Protein AF-A0A260QSJ2-F1 (afdb_monomer_lite)

Secondary structure (DSSP, 8-state):
--TT----TTPPP----HHHHHHHHHHHHSSSHHHHHHHTT--HHHHHHHHHHHHHHHHHTT----SHHHHHHHHHHTTSS-GGG-

Structure (mmCIF, N/CA/C/O backbone):
data_AF-A0A260QSJ2-F1
#
_entry.id   AF-A0A260QSJ2-F1
#
loop_
_atom_site.group_PDB
_atom_site.id
_atom_site.type_symbol
_atom_site.label_atom_id
_atom_site.label_alt_id
_atom_site.label_comp_id
_atom_site.label_asym_id
_atom_site.label_entity_id
_atom_site.label_seq_id
_atom_site.pdbx_PDB_ins_code
_atom_site.Cartn_x
_atom_site.Cartn_y
_atom_site.Cartn_z
_atom_site.occupancy
_atom_site.B_iso_or_equiv
_atom_site.auth_seq_id
_atom_site.auth_comp_id
_atom_site.auth_asym_id
_atom_site.auth_atom_id
_atom_site.pdbx_PDB_model_num
ATOM 1 N N . MET A 1 1 ? -20.815 -31.995 2.896 1.00 50.44 1 MET A N 1
ATOM 2 C CA . MET A 1 1 ? -19.754 -31.766 3.895 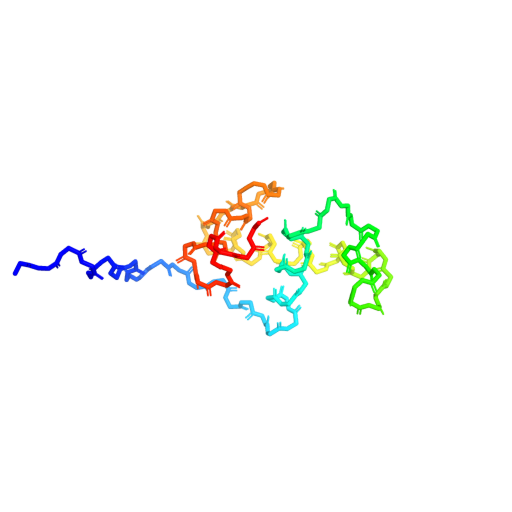1.00 50.44 1 MET A CA 1
ATOM 3 C C . MET A 1 1 ? -18.445 -31.576 3.147 1.00 50.44 1 MET A C 1
ATOM 5 O O . MET A 1 1 ? -17.724 -32.541 2.949 1.00 50.44 1 MET A O 1
ATOM 9 N N . THR A 1 2 ? -18.184 -30.345 2.704 1.00 38.88 2 THR A N 1
ATOM 10 C CA . THR A 1 2 ? -16.882 -29.926 2.170 1.00 38.88 2 THR A CA 1
ATOM 11 C C . THR A 1 2 ? -16.570 -28.590 2.826 1.00 38.88 2 THR A C 1
ATOM 13 O O . THR A 1 2 ? -17.321 -27.629 2.681 1.00 38.88 2 THR A O 1
ATOM 16 N N . ILE A 1 3 ? -15.525 -28.571 3.643 1.00 47.75 3 ILE A N 1
ATOM 17 C CA . ILE A 1 3 ? -15.036 -27.398 4.365 1.00 47.75 3 ILE A CA 1
ATOM 18 C C . ILE A 1 3 ? -14.209 -26.581 3.364 1.00 47.75 3 ILE A C 1
ATOM 20 O O . ILE A 1 3 ? -12.995 -26.727 3.326 1.00 47.75 3 ILE A O 1
ATOM 24 N N . LEU A 1 4 ? -14.858 -25.814 2.479 1.00 45.50 4 LEU A N 1
ATOM 25 C CA . LEU A 1 4 ? -14.164 -24.831 1.624 1.00 45.50 4 LEU A CA 1
ATOM 26 C C . LEU A 1 4 ? -15.062 -23.726 1.040 1.00 45.50 4 LEU A C 1
ATOM 28 O O . LEU A 1 4 ? -14.634 -22.987 0.167 1.00 45.50 4 LEU A O 1
ATOM 32 N N . ASP A 1 5 ? -16.277 -23.551 1.564 1.00 46.34 5 ASP A N 1
ATOM 33 C CA . ASP A 1 5 ? -17.103 -22.365 1.310 1.00 46.34 5 ASP A CA 1
ATOM 34 C C . ASP A 1 5 ? -17.046 -21.414 2.516 1.00 46.34 5 ASP A C 1
ATOM 36 O O . ASP A 1 5 ? -18.073 -20.951 3.014 1.00 46.34 5 ASP A O 1
ATOM 40 N N . ILE A 1 6 ? -15.841 -21.056 2.986 1.00 50.31 6 ILE A N 1
ATOM 41 C CA . ILE A 1 6 ? -15.696 -19.725 3.593 1.00 50.31 6 ILE A CA 1
ATOM 42 C C . ILE A 1 6 ? -15.779 -18.757 2.418 1.00 50.31 6 ILE A C 1
ATOM 44 O O . ILE A 1 6 ? -14.793 -18.197 1.950 1.00 50.31 6 ILE A O 1
ATOM 48 N N . ARG A 1 7 ? -16.997 -18.534 1.925 1.00 51.47 7 ARG A N 1
ATOM 49 C CA . ARG A 1 7 ? -17.293 -17.207 1.432 1.00 51.47 7 ARG A CA 1
ATOM 50 C C . ARG A 1 7 ? -17.083 -16.312 2.643 1.00 51.47 7 ARG A C 1
ATOM 52 O O . ARG A 1 7 ? -17.924 -16.293 3.539 1.00 51.47 7 ARG A O 1
ATOM 59 N N . ILE A 1 8 ? -15.976 -15.566 2.669 1.00 57.81 8 ILE A N 1
ATOM 60 C CA . ILE A 1 8 ? -15.911 -14.278 3.372 1.00 57.81 8 ILE A CA 1
ATOM 61 C C . ILE A 1 8 ? -16.901 -13.365 2.628 1.00 57.81 8 ILE A C 1
ATOM 63 O O . ILE A 1 8 ? -16.541 -12.447 1.904 1.00 57.81 8 ILE A O 1
ATOM 67 N N . GLY A 1 9 ? -18.174 -13.746 2.663 1.00 58.72 9 GLY A N 1
ATOM 68 C CA . GLY A 1 9 ? -19.260 -13.095 1.977 1.00 58.72 9 GLY A CA 1
ATOM 69 C C . GLY A 1 9 ? -19.638 -11.897 2.814 1.00 58.72 9 GLY A C 1
ATOM 70 O O . GLY A 1 9 ? -20.007 -12.062 3.974 1.00 58.72 9 GLY A O 1
ATOM 71 N N . ASP A 1 10 ? -19.533 -10.727 2.193 1.00 69.25 10 ASP A N 1
ATOM 72 C CA . ASP A 1 10 ? -19.986 -9.425 2.685 1.00 69.25 10 ASP A CA 1
ATOM 73 C C . ASP A 1 10 ? -18.995 -8.606 3.527 1.00 69.25 10 ASP A C 1
ATOM 75 O O . ASP A 1 10 ? -19.374 -7.616 4.153 1.00 69.25 10 ASP A O 1
ATOM 79 N N . ALA A 1 11 ? -17.695 -8.939 3.510 1.00 78.25 11 ALA A N 1
ATOM 80 C CA . ALA A 1 11 ? -16.709 -7.964 3.974 1.00 78.25 11 ALA A CA 1
ATOM 81 C C . ALA A 1 11 ? -16.760 -6.721 3.058 1.00 78.25 11 ALA A C 1
ATOM 83 O O . ALA A 1 11 ? -16.656 -6.872 1.839 1.00 78.25 11 ALA A O 1
ATOM 84 N N . PRO A 1 12 ? -16.889 -5.500 3.609 1.00 91.75 12 PRO A N 1
ATOM 85 C CA . PRO A 1 12 ? -16.952 -4.285 2.807 1.00 91.75 12 PRO A CA 1
ATOM 86 C C . PRO A 1 12 ? -15.763 -4.158 1.842 1.00 91.75 12 PRO A C 1
ATOM 88 O O . PRO A 1 12 ? -14.602 -4.222 2.268 1.00 91.75 12 PRO A O 1
ATOM 91 N N . ASP A 1 13 ? -16.062 -3.974 0.552 1.00 93.44 13 ASP A N 1
ATOM 92 C CA . ASP A 1 13 ? -15.067 -3.842 -0.517 1.00 93.44 13 ASP A CA 1
ATOM 93 C C . ASP A 1 13 ? -14.413 -2.444 -0.474 1.00 93.44 13 ASP A C 1
ATOM 95 O O . ASP A 1 13 ? -15.108 -1.440 -0.665 1.00 93.44 13 ASP A O 1
ATOM 99 N N . PRO A 1 14 ? -13.084 -2.336 -0.264 1.00 96.69 14 PRO A N 1
ATOM 100 C CA . PRO A 1 14 ? -12.362 -1.060 -0.288 1.00 96.69 14 PRO A CA 1
ATOM 101 C C . PRO A 1 14 ? -12.319 -0.385 -1.673 1.00 96.69 14 PRO A C 1
ATOM 103 O O . PRO A 1 14 ? -11.853 0.753 -1.780 1.00 96.69 14 PRO A O 1
ATOM 106 N N . ARG A 1 15 ? -12.768 -1.054 -2.743 1.00 96.94 15 ARG A N 1
ATOM 107 C CA . ARG A 1 15 ? -12.759 -0.581 -4.138 1.00 96.94 15 ARG A CA 1
ATOM 108 C C . ARG A 1 15 ? -11.367 -0.104 -4.559 1.00 96.94 15 ARG A C 1
ATOM 110 O O . ARG A 1 15 ? -11.176 1.030 -5.027 1.00 96.94 15 ARG A O 1
ATOM 117 N N . LEU A 1 16 ? -10.360 -0.950 -4.328 1.00 98.25 16 LEU A N 1
ATOM 118 C CA . LEU A 1 16 ? -9.008 -0.708 -4.833 1.00 98.25 16 LEU A CA 1
ATOM 119 C C . LEU A 1 16 ? -9.018 -0.774 -6.367 1.00 98.25 16 LEU A C 1
ATOM 121 O O . LEU A 1 16 ? -9.661 -1.626 -6.971 1.00 98.25 16 LEU A O 1
ATOM 125 N N . SER A 1 17 ? -8.313 0.151 -7.007 1.00 98.50 17 SER A N 1
ATOM 126 C CA . SER A 1 17 ? -8.059 0.099 -8.447 1.00 98.50 17 SER A CA 1
ATOM 127 C C . SER A 1 17 ? -7.036 -0.989 -8.774 1.00 98.50 17 SER A C 1
ATOM 129 O O . SER A 1 17 ? -6.223 -1.350 -7.925 1.00 98.50 17 SER A O 1
ATOM 131 N N . ALA A 1 18 ? -6.994 -1.436 -10.031 1.00 98.25 18 ALA A N 1
ATOM 132 C CA . ALA A 1 18 ? -5.997 -2.407 -10.488 1.00 98.25 18 ALA A CA 1
ATOM 133 C C . ALA A 1 18 ? -4.554 -1.971 -10.162 1.00 98.25 18 ALA A C 1
ATOM 135 O O . ALA A 1 18 ? -3.772 -2.760 -9.642 1.00 98.25 18 ALA A O 1
ATOM 136 N N . ARG A 1 19 ? -4.219 -0.685 -10.362 1.00 98.44 19 ARG A N 1
ATOM 137 C CA . ARG A 1 19 ? -2.882 -0.160 -10.035 1.00 98.44 19 ARG A CA 1
ATOM 138 C C . ARG A 1 19 ? -2.605 -0.127 -8.532 1.00 98.44 19 ARG A C 1
ATOM 140 O O . ARG A 1 19 ? -1.464 -0.275 -8.116 1.00 98.44 19 ARG A O 1
ATOM 147 N N . GLU A 1 20 ? -3.619 0.094 -7.700 1.00 98.69 20 GLU A N 1
ATOM 148 C CA . GLU A 1 20 ? -3.452 0.016 -6.245 1.00 98.69 20 GLU A CA 1
ATOM 149 C C . GLU A 1 20 ? -3.238 -1.422 -5.778 1.00 98.69 20 GLU A C 1
ATOM 151 O O . GLU A 1 20 ? -2.413 -1.630 -4.895 1.00 98.69 20 GLU A O 1
ATOM 156 N N . ILE A 1 21 ? -3.925 -2.393 -6.384 1.00 98.62 21 ILE A N 1
ATOM 157 C CA . ILE A 1 21 ? -3.703 -3.818 -6.116 1.00 98.62 21 ILE A CA 1
ATOM 158 C C . ILE A 1 21 ? -2.271 -4.196 -6.504 1.00 98.62 21 ILE A C 1
ATOM 160 O O . ILE A 1 21 ? -1.547 -4.723 -5.674 1.00 98.62 21 ILE A O 1
ATOM 164 N N . GLU A 1 22 ? -1.814 -3.827 -7.699 1.00 98.50 22 GLU A N 1
ATOM 165 C CA . GLU A 1 22 ? -0.445 -4.100 -8.160 1.00 98.50 22 GLU A CA 1
ATOM 166 C C . GLU A 1 22 ? 0.632 -3.474 -7.252 1.00 98.50 22 GLU A C 1
ATOM 168 O O . GLU A 1 22 ? 1.626 -4.110 -6.905 1.00 98.50 22 GLU A O 1
ATOM 173 N N . VAL A 1 23 ? 0.435 -2.223 -6.816 1.00 98.62 23 VAL A N 1
ATOM 174 C CA . VAL A 1 23 ? 1.363 -1.568 -5.879 1.00 98.62 23 VAL A CA 1
ATOM 175 C C . VAL A 1 23 ? 1.323 -2.219 -4.498 1.00 98.62 23 VAL A C 1
ATOM 177 O O . VAL A 1 23 ? 2.360 -2.328 -3.841 1.00 98.62 23 VAL A O 1
ATOM 180 N N . LEU A 1 24 ? 0.140 -2.641 -4.045 1.00 98.62 24 LEU A N 1
ATOM 181 C CA . L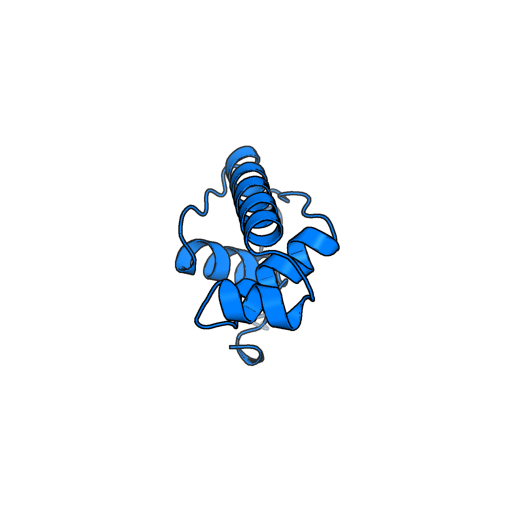EU A 1 24 ? -0.025 -3.358 -2.787 1.00 98.62 24 LEU A CA 1
ATOM 182 C C . LEU A 1 24 ? 0.736 -4.683 -2.822 1.00 98.62 24 LEU A C 1
ATOM 184 O O . LEU A 1 24 ? 1.562 -4.907 -1.942 1.00 98.62 24 LEU A O 1
ATOM 188 N N . THR A 1 25 ? 0.492 -5.524 -3.824 1.00 98.25 25 THR A N 1
ATOM 189 C CA . THR A 1 25 ? 1.085 -6.864 -3.927 1.00 98.25 25 THR A CA 1
ATOM 190 C C . THR A 1 25 ? 2.599 -6.788 -4.057 1.00 98.25 25 THR A C 1
ATOM 192 O O . THR A 1 25 ? 3.301 -7.403 -3.257 1.00 98.25 25 THR A O 1
ATOM 195 N N . ALA A 1 26 ? 3.119 -5.925 -4.937 1.00 98.12 26 ALA A N 1
ATOM 196 C CA . ALA A 1 26 ? 4.559 -5.712 -5.074 1.00 98.12 26 ALA A CA 1
ATOM 197 C C . ALA A 1 26 ? 5.211 -5.249 -3.762 1.00 98.12 26 ALA A C 1
ATOM 199 O O . ALA A 1 26 ? 6.298 -5.703 -3.410 1.00 98.12 26 ALA A O 1
ATOM 200 N N . TRP A 1 27 ? 4.556 -4.356 -3.007 1.00 98.31 27 TRP A N 1
ATOM 201 C CA . TRP A 1 27 ? 5.059 -3.947 -1.696 1.00 98.31 27 TRP A CA 1
ATOM 202 C C . TRP A 1 27 ? 5.038 -5.093 -0.682 1.00 98.31 27 TRP A C 1
ATOM 204 O O . TRP A 1 27 ? 5.966 -5.203 0.117 1.00 98.31 27 TRP A O 1
ATOM 214 N N . LEU A 1 28 ? 4.002 -5.934 -0.684 1.00 98.25 28 LEU A N 1
ATOM 215 C CA . LEU A 1 28 ? 3.867 -7.027 0.278 1.00 98.25 28 LEU A CA 1
ATOM 216 C C . LEU A 1 28 ? 4.993 -8.058 0.145 1.00 98.25 28 LEU A C 1
ATOM 218 O O . LEU A 1 28 ? 5.577 -8.398 1.176 1.00 98.25 28 LEU A O 1
ATOM 222 N N . ILE A 1 29 ? 5.369 -8.424 -1.081 1.00 96.56 29 ILE A N 1
ATOM 223 C CA . ILE A 1 29 ? 6.419 -9.420 -1.365 1.00 96.56 29 ILE A CA 1
ATOM 224 C C . ILE A 1 29 ? 7.853 -8.860 -1.354 1.00 96.56 29 ILE A C 1
ATOM 226 O O . ILE A 1 29 ? 8.808 -9.615 -1.433 1.00 96.56 29 ILE A O 1
ATOM 230 N N . SER A 1 30 ? 8.030 -7.536 -1.262 1.00 97.00 30 SER A N 1
ATOM 231 C CA . SER A 1 30 ? 9.364 -6.906 -1.239 1.00 97.00 30 SER A CA 1
ATOM 232 C C . SER A 1 30 ? 9.860 -6.649 0.183 1.00 97.00 30 SER A C 1
ATOM 234 O O . SER A 1 30 ? 9.091 -6.178 1.026 1.00 97.00 30 SER A O 1
ATOM 236 N N . ASP A 1 31 ? 11.159 -6.769 0.447 1.00 95.38 31 ASP A N 1
ATOM 237 C CA . ASP A 1 31 ? 11.739 -6.448 1.762 1.00 95.38 31 ASP A CA 1
ATOM 238 C C . ASP A 1 31 ? 11.741 -4.940 2.045 1.00 95.38 31 ASP A C 1
ATOM 240 O O . ASP A 1 31 ? 11.684 -4.488 3.193 1.00 95.38 31 ASP A O 1
ATOM 244 N N . SER A 1 32 ? 11.769 -4.122 0.988 1.00 96.44 32 SER A N 1
ATOM 245 C CA . SER A 1 32 ? 11.830 -2.666 1.106 1.00 96.44 32 SER A CA 1
ATOM 246 C C . SER A 1 32 ? 10.988 -1.931 0.064 1.00 96.44 32 SER A C 1
ATOM 248 O O . SER A 1 32 ? 10.697 -2.420 -1.025 1.00 96.44 32 SER A O 1
ATOM 250 N N . LYS A 1 33 ? 10.600 -0.689 0.378 1.00 94.94 33 LYS A N 1
ATOM 251 C CA . LYS A 1 33 ? 9.879 0.159 -0.584 1.00 94.94 33 LYS A CA 1
ATOM 252 C C . LYS A 1 33 ? 10.741 0.514 -1.791 1.00 94.94 33 LYS A C 1
ATOM 254 O O . LYS A 1 33 ? 10.195 0.800 -2.849 1.00 94.94 33 LYS A O 1
ATOM 259 N N . ALA A 1 34 ? 12.064 0.536 -1.627 1.00 97.62 34 ALA A N 1
ATOM 260 C CA . ALA A 1 34 ? 12.997 0.780 -2.721 1.00 97.62 34 ALA A CA 1
ATOM 261 C C . ALA A 1 34 ? 12.976 -0.377 -3.730 1.00 97.62 34 ALA A C 1
ATOM 263 O O . ALA A 1 34 ? 12.982 -0.139 -4.935 1.00 97.62 34 ALA A O 1
ATOM 264 N N . GLU A 1 35 ? 12.882 -1.611 -3.240 1.00 98.31 35 GLU A N 1
ATOM 265 C CA . GLU A 1 35 ? 12.732 -2.804 -4.069 1.00 98.31 35 GLU A CA 1
ATOM 266 C C . GLU A 1 35 ? 11.389 -2.821 -4.807 1.00 98.31 35 GLU A C 1
ATOM 268 O O . GLU A 1 35 ? 11.385 -2.885 -6.034 1.00 98.31 35 GLU A O 1
ATOM 273 N N . ALA A 1 36 ? 10.273 -2.605 -4.101 1.00 97.88 36 ALA A N 1
ATOM 274 C CA . ALA A 1 36 ? 8.950 -2.498 -4.729 1.00 97.88 36 ALA A CA 1
ATOM 275 C C . ALA A 1 36 ? 8.871 -1.354 -5.761 1.00 97.88 36 ALA A C 1
ATOM 277 O O . ALA A 1 36 ? 8.202 -1.445 -6.785 1.00 97.88 36 ALA A O 1
ATOM 278 N N . SER A 1 37 ? 9.571 -0.246 -5.504 1.00 98.25 37 SER A N 1
ATOM 279 C CA . SER A 1 37 ? 9.672 0.865 -6.459 1.00 98.25 37 SER A CA 1
ATOM 280 C C . SER A 1 37 ? 10.408 0.440 -7.727 1.00 98.25 37 SER A C 1
ATOM 282 O O . SER A 1 37 ? 9.979 0.774 -8.828 1.00 98.25 37 SER A O 1
ATOM 284 N N . ARG A 1 38 ? 11.500 -0.317 -7.577 1.00 98.19 38 ARG A N 1
ATOM 285 C CA . ARG A 1 38 ? 12.295 -0.819 -8.698 1.00 98.19 38 ARG A CA 1
ATOM 286 C C . ARG A 1 38 ? 11.514 -1.832 -9.532 1.00 98.19 38 ARG A C 1
ATOM 288 O O . ARG A 1 38 ? 11.555 -1.721 -10.751 1.00 98.19 38 ARG A O 1
ATOM 295 N N . SER A 1 39 ? 10.795 -2.765 -8.902 1.00 97.75 39 SER A N 1
ATOM 296 C CA . SER A 1 39 ? 10.006 -3.778 -9.619 1.00 97.75 39 SER A CA 1
ATOM 297 C C . SER A 1 39 ? 8.870 -3.165 -10.443 1.00 97.75 39 SER A C 1
ATOM 299 O O . SER A 1 39 ? 8.574 -3.645 -11.532 1.00 97.75 39 SER A O 1
ATOM 301 N N . LEU A 1 40 ? 8.284 -2.062 -9.969 1.00 97.94 40 LEU A N 1
ATOM 302 C CA . LEU A 1 40 ? 7.189 -1.362 -10.646 1.00 97.94 40 LEU A CA 1
ATOM 303 C C . LEU A 1 40 ? 7.626 -0.186 -11.526 1.00 97.94 40 LEU A C 1
ATOM 305 O O . LEU A 1 40 ? 6.759 0.518 -12.054 1.00 97.94 40 LEU A O 1
ATOM 309 N N . TYR A 1 41 ? 8.933 0.072 -11.639 1.00 97.88 41 TYR A N 1
ATOM 310 C CA . TYR A 1 41 ? 9.493 1.254 -12.308 1.00 97.88 41 TYR A CA 1
ATOM 311 C C . TYR A 1 41 ? 8.863 2.574 -11.818 1.00 97.88 41 TYR A C 1
ATOM 313 O O . TYR A 1 41 ? 8.564 3.484 -12.592 1.00 97.88 41 TYR A O 1
ATOM 321 N N . LEU A 1 42 ? 8.642 2.678 -10.506 1.00 97.88 42 LEU A N 1
ATOM 322 C CA . LEU A 1 42 ? 8.053 3.838 -9.842 1.00 97.88 42 LEU A CA 1
ATOM 323 C C . LEU A 1 42 ? 9.079 4.592 -8.998 1.00 97.88 42 LEU A C 1
ATOM 325 O O . LEU A 1 42 ? 10.025 4.026 -8.460 1.00 97.88 42 LEU A O 1
ATOM 329 N N . ALA A 1 43 ? 8.828 5.882 -8.783 1.00 98.31 43 ALA A N 1
ATOM 330 C CA . ALA A 1 43 ? 9.480 6.607 -7.701 1.00 98.31 43 ALA A CA 1
ATOM 331 C C . ALA A 1 43 ? 8.942 6.138 -6.335 1.00 98.31 43 ALA A C 1
ATOM 333 O O . ALA A 1 43 ? 7.742 5.892 -6.179 1.00 98.31 43 ALA A O 1
ATOM 334 N N . MET A 1 44 ? 9.797 6.132 -5.304 1.00 97.94 44 MET A N 1
ATOM 335 C CA . MET A 1 44 ? 9.386 5.794 -3.930 1.00 97.94 44 MET A CA 1
ATOM 336 C C . MET A 1 44 ? 8.242 6.676 -3.409 1.00 97.94 44 MET A C 1
ATOM 338 O O . MET A 1 44 ? 7.380 6.201 -2.668 1.00 97.94 44 MET A O 1
ATOM 342 N N . GLY A 1 45 ? 8.212 7.955 -3.801 1.00 98.25 45 GLY A N 1
ATOM 343 C CA . GLY A 1 45 ? 7.115 8.869 -3.475 1.00 98.25 45 GLY A CA 1
ATOM 344 C C . GLY A 1 45 ? 5.768 8.369 -4.003 1.00 98.25 45 GLY A C 1
ATOM 345 O O . GLY A 1 45 ? 4.792 8.346 -3.259 1.00 98.25 45 GLY A O 1
ATOM 346 N N . THR A 1 46 ? 5.738 7.865 -5.239 1.00 98.31 46 THR A N 1
ATOM 347 C CA . THR A 1 46 ? 4.532 7.311 -5.867 1.00 98.31 46 THR A CA 1
ATOM 348 C C . THR A 1 46 ? 4.038 6.070 -5.128 1.00 98.31 46 THR A C 1
ATOM 350 O O . THR A 1 46 ? 2.854 5.991 -4.799 1.00 98.31 46 THR A O 1
ATOM 353 N N . VAL A 1 47 ? 4.937 5.142 -4.774 1.00 98.25 47 VAL A N 1
ATOM 354 C CA . VAL A 1 47 ? 4.589 3.969 -3.947 1.00 98.25 47 VAL A CA 1
ATOM 355 C C . VAL A 1 47 ? 3.994 4.409 -2.606 1.00 98.25 47 VAL A C 1
ATOM 357 O O . VAL A 1 47 ? 2.935 3.925 -2.209 1.00 98.25 47 VAL A O 1
ATOM 360 N N . ASN A 1 48 ? 4.610 5.381 -1.924 1.00 98.25 48 ASN A N 1
ATOM 361 C CA . ASN A 1 48 ? 4.085 5.917 -0.665 1.00 98.25 48 ASN A CA 1
ATOM 362 C C . ASN A 1 48 ? 2.681 6.521 -0.819 1.00 98.25 48 ASN A C 1
ATOM 364 O O . ASN A 1 48 ? 1.818 6.273 0.027 1.00 98.25 48 ASN A O 1
ATOM 368 N N . THR A 1 49 ? 2.433 7.282 -1.888 1.00 98.62 49 THR A N 1
ATOM 369 C CA . THR A 1 49 ? 1.111 7.852 -2.177 1.00 98.62 49 THR A CA 1
ATOM 370 C C . THR A 1 49 ? 0.064 6.761 -2.384 1.00 98.62 49 THR A C 1
ATOM 372 O O . THR A 1 49 ? -1.016 6.844 -1.799 1.00 98.62 49 THR A O 1
ATOM 375 N N . HIS A 1 50 ? 0.373 5.716 -3.156 1.00 98.62 50 HIS A N 1
ATOM 376 C CA . HIS A 1 50 ? -0.535 4.581 -3.330 1.00 98.62 50 HIS A CA 1
ATOM 377 C C . HIS A 1 50 ? -0.817 3.874 -2.001 1.00 98.62 50 HIS A C 1
ATOM 379 O O . HIS A 1 50 ? -1.981 3.694 -1.657 1.00 98.62 50 HIS A O 1
ATOM 385 N N . LEU A 1 51 ? 0.210 3.558 -1.203 1.00 98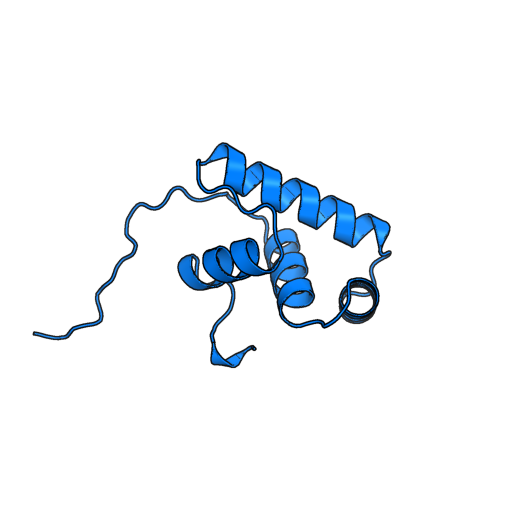.50 51 LEU A N 1
ATOM 386 C CA . LEU A 1 51 ? 0.024 2.914 0.105 1.00 98.50 51 LEU A CA 1
ATOM 387 C C . LEU A 1 51 ? -0.826 3.762 1.059 1.00 98.50 51 LEU A C 1
ATOM 389 O O . LEU A 1 51 ? -1.647 3.222 1.798 1.00 98.50 51 LEU A O 1
ATOM 393 N N . SER A 1 52 ? -0.666 5.086 1.041 1.00 98.62 52 SER A N 1
ATOM 394 C CA . SER A 1 52 ? -1.515 5.994 1.816 1.00 98.62 52 SER A CA 1
ATOM 395 C C . SER A 1 52 ? -2.982 5.924 1.370 1.00 98.62 52 SER A C 1
ATOM 397 O O . SER A 1 52 ? -3.866 5.782 2.216 1.00 98.62 52 SER A O 1
ATOM 399 N N . ARG A 1 53 ? -3.248 5.934 0.056 1.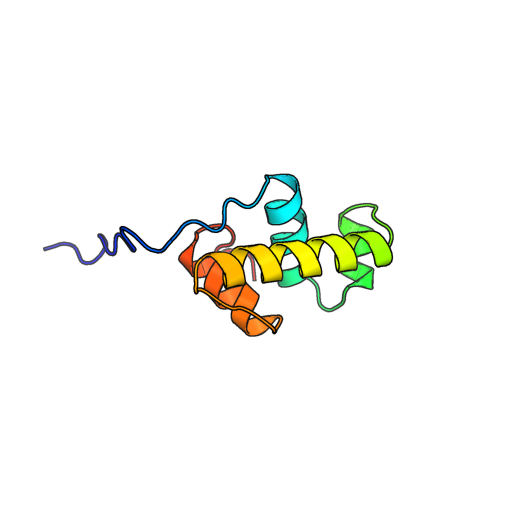00 98.75 53 ARG A N 1
ATOM 400 C CA . ARG A 1 53 ? -4.608 5.824 -0.504 1.00 98.75 53 ARG A CA 1
ATOM 401 C C . ARG A 1 53 ? -5.255 4.471 -0.225 1.00 98.75 53 ARG A C 1
ATOM 403 O O . ARG A 1 53 ? -6.408 4.434 0.188 1.00 98.75 53 ARG A O 1
ATOM 410 N N . ILE A 1 54 ? -4.508 3.379 -0.368 1.00 98.75 54 ILE A N 1
ATOM 411 C CA . ILE A 1 54 ? -4.971 2.019 -0.059 1.00 98.75 54 ILE A CA 1
ATOM 412 C C . ILE A 1 54 ? -5.419 1.930 1.402 1.00 98.75 54 ILE A C 1
ATOM 414 O O . ILE A 1 54 ? -6.523 1.477 1.692 1.00 98.75 54 ILE A O 1
ATOM 418 N N . ARG A 1 55 ? -4.600 2.431 2.334 1.00 98.69 55 ARG A N 1
ATOM 419 C CA . ARG A 1 55 ? -4.953 2.464 3.761 1.00 98.69 55 ARG A CA 1
ATOM 420 C C . ARG A 1 55 ? -6.197 3.296 4.035 1.00 98.69 55 ARG A C 1
ATOM 422 O O . ARG A 1 55 ? -7.039 2.874 4.824 1.00 98.69 55 ARG A O 1
ATOM 429 N N . ALA A 1 56 ? -6.323 4.449 3.380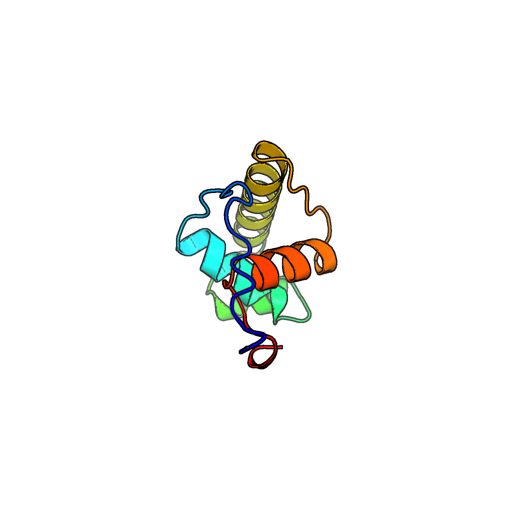 1.00 98.62 56 ALA A N 1
ATOM 430 C CA . ALA A 1 56 ? -7.510 5.287 3.496 1.00 98.62 56 ALA A CA 1
ATOM 431 C C . ALA A 1 56 ? -8.768 4.556 2.999 1.00 98.62 56 ALA A C 1
ATOM 433 O O . ALA A 1 56 ? -9.787 4.590 3.681 1.00 98.62 56 ALA A O 1
ATOM 434 N N . LYS A 1 57 ? -8.687 3.831 1.877 1.00 98.69 57 LYS A N 1
ATOM 435 C CA . LYS A 1 57 ? -9.796 3.030 1.334 1.00 98.69 57 LYS A CA 1
ATOM 436 C C . LYS A 1 57 ? -10.220 1.899 2.269 1.00 98.69 57 LYS A C 1
ATOM 438 O O . LYS A 1 57 ? -11.400 1.780 2.576 1.00 98.69 57 LYS A O 1
ATOM 443 N N . TYR A 1 58 ? -9.266 1.140 2.807 1.00 98.50 58 TYR A N 1
ATOM 444 C CA . TYR A 1 58 ? -9.549 0.139 3.840 1.00 98.50 58 TYR A CA 1
ATOM 445 C C . TYR A 1 58 ? -10.180 0.754 5.091 1.00 98.50 58 TYR A C 1
ATOM 447 O O . TYR A 1 58 ? -11.135 0.209 5.641 1.00 98.50 58 TYR A O 1
ATOM 455 N N . SER A 1 59 ? -9.678 1.905 5.544 1.00 98.31 59 SER A N 1
ATOM 456 C CA . SER A 1 59 ? -10.249 2.608 6.693 1.00 98.31 59 SER A CA 1
ATOM 457 C C . SER A 1 59 ? -11.675 3.100 6.427 1.00 98.31 59 SER A C 1
ATOM 459 O O . SER A 1 59 ? -12.510 3.007 7.321 1.00 98.31 59 SER A O 1
ATOM 461 N N . ALA A 1 60 ? -11.964 3.597 5.220 1.00 98.12 60 ALA A N 1
ATOM 462 C CA . ALA A 1 60 ? -13.277 4.119 4.836 1.00 98.12 60 ALA A CA 1
ATOM 463 C C . ALA A 1 60 ? -14.380 3.051 4.874 1.00 98.12 60 ALA A C 1
ATOM 465 O O . ALA A 1 60 ? -15.544 3.380 5.078 1.00 98.12 60 ALA A O 1
ATOM 466 N N . VAL A 1 61 ? -14.005 1.779 4.729 1.00 97.56 61 VAL A N 1
ATOM 467 C CA . VAL A 1 61 ? -14.924 0.637 4.798 1.00 97.56 61 VAL A CA 1
ATOM 468 C C . VAL A 1 61 ? -14.845 -0.116 6.135 1.00 97.56 61 VAL A C 1
ATOM 470 O O . VAL A 1 61 ? -15.312 -1.245 6.251 1.00 97.56 61 VAL A O 1
ATOM 473 N N . GLY A 1 62 ? -14.229 0.487 7.160 1.00 97.44 62 GLY A N 1
ATOM 474 C CA . GLY A 1 62 ? -14.143 -0.080 8.513 1.00 97.44 62 GLY A CA 1
ATOM 475 C C . GLY A 1 62 ? -13.105 -1.198 8.682 1.00 97.44 62 GLY A C 1
ATOM 476 O O . GLY A 1 62 ? -13.075 -1.868 9.712 1.00 97.44 62 GLY A O 1
ATOM 477 N N . ARG A 1 63 ? -12.216 -1.401 7.703 1.00 97.38 63 ARG A N 1
ATOM 478 C CA . ARG A 1 63 ? -11.229 -2.495 7.657 1.00 97.38 63 ARG A CA 1
ATOM 479 C C . ARG A 1 63 ? -9.783 -1.998 7.786 1.00 97.38 63 ARG A C 1
ATOM 481 O O . ARG A 1 63 ? -8.902 -2.494 7.090 1.00 97.38 63 ARG A O 1
ATOM 488 N N . SER A 1 64 ? -9.526 -1.044 8.689 1.00 97.69 64 SER A N 1
ATOM 489 C CA . SER A 1 64 ? -8.221 -0.368 8.863 1.00 97.69 64 SER A CA 1
ATOM 490 C C . SER A 1 64 ? -7.003 -1.314 8.838 1.00 97.69 64 SER A C 1
ATOM 492 O O . SER A 1 64 ? -7.024 -2.390 9.441 1.00 97.69 64 SER A O 1
ATOM 494 N N . ALA A 1 65 ? -5.943 -0.890 8.138 1.00 98.19 65 ALA A N 1
ATOM 495 C CA . ALA A 1 65 ? -4.710 -1.652 7.915 1.00 98.19 65 ALA A CA 1
ATOM 496 C C . ALA A 1 65 ? -3.455 -0.743 7.941 1.00 98.19 65 ALA A C 1
ATOM 498 O O . ALA A 1 65 ? -2.858 -0.446 6.903 1.00 98.19 65 ALA A O 1
ATOM 499 N N . PRO A 1 66 ? -3.044 -0.225 9.113 1.00 97.69 66 PRO A N 1
ATOM 500 C CA . PRO A 1 66 ? -1.994 0.795 9.201 1.00 97.69 66 PRO A CA 1
ATOM 501 C C . PRO A 1 66 ? -0.570 0.265 8.952 1.00 97.69 66 PRO A C 1
ATOM 503 O O . PRO A 1 66 ? 0.333 1.038 8.629 1.00 97.69 66 PRO A O 1
ATOM 506 N N . THR A 1 67 ? -0.342 -1.043 9.058 1.00 98.19 67 THR A N 1
ATOM 507 C CA . THR A 1 67 ? 0.987 -1.677 8.979 1.00 98.19 67 THR A CA 1
ATOM 508 C C . THR A 1 67 ? 1.128 -2.563 7.740 1.00 98.19 67 THR A C 1
ATOM 510 O O . THR A 1 67 ? 0.140 -2.897 7.094 1.00 98.19 67 THR A O 1
ATOM 513 N N . LYS A 1 68 ? 2.362 -2.958 7.384 1.00 97.62 68 LYS A N 1
ATOM 514 C CA . LYS A 1 68 ? 2.594 -3.921 6.288 1.00 97.62 68 LYS A CA 1
ATOM 515 C C . LYS A 1 68 ? 1.911 -5.266 6.582 1.00 97.62 68 LYS A C 1
ATOM 517 O O . LYS A 1 68 ? 1.204 -5.782 5.731 1.00 97.62 68 LYS A O 1
ATOM 522 N N . ALA A 1 69 ? 2.040 -5.762 7.814 1.00 97.69 69 ALA A N 1
ATOM 523 C CA . ALA A 1 69 ? 1.419 -7.014 8.248 1.00 97.69 69 ALA A CA 1
ATOM 524 C C . ALA A 1 69 ? -0.119 -6.969 8.213 1.00 97.69 69 ALA A C 1
ATOM 526 O O . ALA A 1 69 ? -0.758 -7.914 7.765 1.00 97.69 69 ALA A O 1
ATOM 527 N N . THR A 1 70 ? -0.734 -5.860 8.637 1.00 98.00 70 THR A N 1
ATOM 528 C CA . THR A 1 70 ? -2.202 -5.732 8.555 1.00 98.00 70 THR A CA 1
ATOM 529 C C . THR A 1 70 ? -2.685 -5.587 7.113 1.00 98.00 70 THR A C 1
ATOM 531 O O . THR A 1 70 ? -3.737 -6.124 6.787 1.00 98.00 70 THR A O 1
ATOM 534 N N . LEU A 1 71 ? -1.912 -4.943 6.229 1.00 98.12 71 LEU A N 1
ATOM 535 C CA . LEU A 1 71 ? -2.192 -4.939 4.789 1.00 98.12 71 LEU A CA 1
ATOM 536 C C . LEU A 1 71 ? -2.071 -6.334 4.166 1.00 98.12 71 LEU A C 1
ATOM 538 O O . LEU A 1 71 ? -2.912 -6.677 3.343 1.00 98.12 71 LEU A O 1
ATOM 542 N N . LEU A 1 72 ? -1.088 -7.139 4.582 1.00 98.00 72 LEU A N 1
ATOM 543 C CA . LEU A 1 72 ? -0.949 -8.527 4.133 1.00 98.00 72 LEU A CA 1
ATOM 544 C C . LEU A 1 72 ? -2.192 -9.343 4.489 1.00 98.00 72 LEU A C 1
ATOM 546 O O . LEU A 1 72 ? -2.793 -9.967 3.623 1.00 98.00 72 LEU A O 1
ATOM 550 N N . ALA A 1 73 ? -2.625 -9.272 5.750 1.00 96.88 73 ALA A N 1
ATOM 551 C CA . ALA A 1 73 ? -3.823 -9.972 6.200 1.00 96.88 73 ALA A CA 1
ATOM 552 C C . ALA A 1 73 ? -5.074 -9.566 5.401 1.00 96.88 73 ALA A C 1
ATOM 554 O O . ALA A 1 73 ? -5.900 -10.419 5.091 1.00 96.88 73 ALA A O 1
ATOM 555 N N . ARG A 1 74 ? -5.217 -8.280 5.041 1.00 97.69 74 ARG A N 1
ATOM 556 C CA . ARG A 1 74 ? -6.320 -7.823 4.180 1.00 97.69 74 ARG A CA 1
ATOM 557 C C . ARG A 1 74 ? -6.198 -8.333 2.750 1.00 97.69 74 ARG A C 1
ATOM 559 O O . ARG A 1 74 ? -7.184 -8.821 2.221 1.00 97.69 74 ARG A O 1
ATOM 566 N N . ALA A 1 75 ? -5.008 -8.267 2.160 1.00 96.81 75 ALA A N 1
ATOM 567 C CA . ALA A 1 75 ? -4.777 -8.744 0.802 1.00 96.81 75 ALA A CA 1
ATOM 568 C C . ALA A 1 75 ? -5.069 -10.247 0.658 1.00 96.81 75 ALA A C 1
ATOM 570 O O . ALA A 1 75 ? -5.697 -10.632 -0.320 1.00 96.81 75 ALA A O 1
ATOM 571 N N . LEU A 1 76 ? -4.697 -11.061 1.653 1.00 96.31 76 LEU A N 1
ATOM 572 C CA . LEU A 1 76 ? -5.040 -12.488 1.707 1.00 96.31 76 LEU A CA 1
ATOM 573 C C . LEU A 1 76 ? -6.557 -12.707 1.851 1.00 96.31 76 LEU A C 1
ATOM 575 O O . LEU A 1 76 ? -7.136 -13.515 1.138 1.00 96.31 76 LEU A O 1
ATOM 579 N N . GLN A 1 77 ? -7.222 -11.964 2.748 1.00 94.94 77 GLN A N 1
ATOM 580 C CA . GLN A 1 77 ? -8.685 -12.037 2.920 1.00 94.94 77 GLN A CA 1
ATOM 581 C C . GLN A 1 77 ? -9.453 -11.659 1.648 1.00 94.94 77 GLN A C 1
ATOM 583 O O . GLN A 1 77 ? -10.520 -12.214 1.398 1.00 94.94 77 GLN A O 1
ATOM 588 N N . ASP A 1 78 ? -8.923 -10.705 0.884 1.00 95.31 78 ASP A N 1
ATOM 589 C CA . ASP A 1 78 ? -9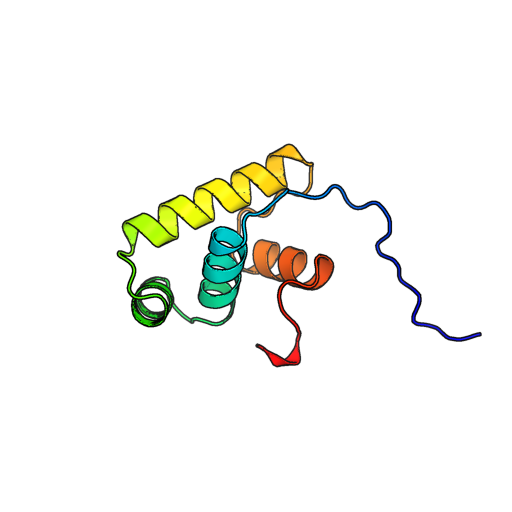.559 -10.154 -0.313 1.00 95.31 78 ASP A CA 1
ATOM 590 C C . ASP A 1 78 ? -9.116 -10.867 -1.605 1.00 95.31 78 ASP A C 1
ATOM 592 O O . ASP A 1 78 ? -9.605 -10.537 -2.683 1.00 95.31 78 ASP A O 1
ATOM 596 N N . GLY A 1 79 ? -8.209 -11.848 -1.510 1.00 94.81 79 GLY A N 1
ATOM 597 C CA . GLY A 1 79 ? -7.721 -12.627 -2.651 1.00 94.81 79 GLY A CA 1
ATOM 598 C C . GLY A 1 79 ? -6.826 -11.842 -3.616 1.00 94.81 79 GLY A C 1
ATOM 599 O O . GLY A 1 79 ? -6.761 -12.168 -4.798 1.00 94.81 79 GLY A O 1
ATOM 600 N N . PHE A 1 80 ? -6.158 -10.786 -3.145 1.00 95.81 80 PHE A N 1
ATOM 601 C CA . PHE A 1 80 ? -5.203 -10.012 -3.950 1.00 95.81 80 PHE A CA 1
ATOM 602 C C . PHE A 1 80 ? -3.808 -10.642 -4.007 1.00 95.81 80 PHE A C 1
ATOM 604 O O . PHE A 1 80 ? -3.023 -10.285 -4.878 1.00 95.81 80 PHE A O 1
ATOM 611 N N . ILE A 1 81 ? -3.497 -11.522 -3.060 1.00 94.88 81 ILE A N 1
ATOM 612 C CA . ILE A 1 81 ? -2.248 -12.278 -2.963 1.00 94.88 81 ILE A CA 1
ATOM 613 C C . ILE A 1 81 ? -2.577 -13.649 -2.368 1.00 94.88 81 ILE A C 1
ATOM 615 O O . ILE A 1 81 ? -3.498 -13.735 -1.549 1.00 94.88 81 ILE A O 1
ATOM 619 N N . ASP A 1 82 ? -1.841 -14.685 -2.757 1.00 93.06 82 ASP A N 1
ATOM 620 C CA . ASP A 1 82 ? -1.902 -16.010 -2.141 1.00 93.06 82 ASP A CA 1
ATOM 621 C C . ASP A 1 82 ? -0.720 -16.229 -1.176 1.00 93.06 82 ASP A C 1
ATOM 623 O O . ASP A 1 82 ? 0.268 -15.495 -1.179 1.00 93.06 82 ASP A O 1
ATOM 627 N N . ILE A 1 83 ? -0.815 -17.239 -0.314 1.00 90.00 83 ILE A N 1
ATOM 628 C CA . ILE A 1 83 ? 0.296 -17.676 0.540 1.00 90.00 83 ILE A CA 1
ATOM 629 C C . ILE A 1 83 ? 1.481 -18.140 -0.318 1.00 90.00 83 ILE A C 1
ATOM 631 O O . ILE A 1 83 ? 2.624 -17.972 0.094 1.00 90.00 83 ILE A O 1
ATOM 635 N N . GLU A 1 84 ? 1.214 -18.690 -1.502 1.00 90.94 84 GLU A N 1
ATOM 636 C CA . GLU A 1 84 ? 2.226 -19.149 -2.460 1.00 90.94 84 GLU A CA 1
ATOM 637 C C . GLU A 1 84 ? 3.063 -18.008 -3.072 1.00 90.94 84 GLU A C 1
ATOM 639 O O . GLU A 1 84 ? 4.143 -18.265 -3.603 1.00 90.94 84 GLU A O 1
ATOM 644 N N . ASP A 1 85 ? 2.597 -16.757 -2.973 1.00 86.75 85 ASP A N 1
ATOM 645 C CA . ASP A 1 85 ? 3.298 -15.569 -3.478 1.00 86.75 85 ASP A CA 1
ATOM 646 C C . ASP A 1 85 ? 4.289 -14.958 -2.462 1.00 86.75 85 ASP A C 1
ATOM 648 O O . ASP A 1 85 ? 4.988 -13.995 -2.796 1.00 86.75 85 ASP A O 1
ATOM 652 N N . LEU A 1 86 ? 4.307 -15.447 -1.213 1.00 83.88 86 LEU A N 1
ATOM 653 C CA . LEU A 1 86 ? 5.140 -14.938 -0.110 1.00 83.88 86 LEU A CA 1
ATOM 654 C C . LEU A 1 86 ? 6.500 -15.636 -0.023 1.00 83.88 86 LEU A C 1
ATOM 656 O O . LEU A 1 86 ? 7.470 -14.917 0.310 1.00 83.88 86 LEU A O 1
#

Sequence (86 aa):
MTILDIRIGDAPDPRLSAREIEVLTAWLISDSKAEASRSLYLAMGTVNTHLSRIRAKYSAVGRSAPTKATLLARALQDGFIDIEDL

pLDDT: mean 91.5, std 15.05, range [38.88, 98.75]

Radius of gyration: 13.59 Å; chains: 1; bounding box: 33×41×22 Å

Foldseek 3Di:
DDPDPPPPPDQDDLPDDPVLLLLLLLVLLDPDLVRSCVVVVHDSVVSVVSVVSSQVSCVVSVNHQPDSVSSVVVCCSVVSDDPVSD